Protein AF-A0A1Q5HXM6-F1 (afdb_monomer)

Sequence (87 aa):
MAHVGPGGGIDIPLTPSLAGDKVTLTAGDPTFSGNPVPSGLADMIKSKAELTVDMSDLPLGLKVDALAVTSTGLQLDLSGGPATLEQ

Radius of gyration: 17.23 Å; Cα contacts (8 Å, |Δi|>4): 134; chains: 1; bounding box: 48×26×45 Å

pLDDT: mean 73.21, std 12.84, range [34.53, 84.88]

Secondary structure (DSSP, 8-state):
-----TT--EE--EEEEEETTEEEEEE---EETTEEPPHHHHHHHHHHH-EEEE-TT-GGG-EEEEEEEETTEEEEEEE--------

Structure (mmCIF, N/CA/C/O backbone):
data_AF-A0A1Q5HXM6-F1
#
_entry.id   AF-A0A1Q5HXM6-F1
#
loop_
_atom_site.group_PDB
_atom_site.id
_atom_site.type_symbol
_atom_site.label_atom_id
_atom_site.label_alt_id
_atom_site.label_comp_id
_atom_site.label_asym_id
_atom_site.label_entity_id
_atom_site.label_seq_id
_atom_site.pdbx_PDB_ins_code
_atom_site.Cartn_x
_atom_site.Cartn_y
_atom_site.Cartn_z
_atom_site.occupancy
_atom_site.B_iso_or_equiv
_atom_site.auth_seq_id
_atom_site.auth_comp_id
_atom_site.auth_asym_id
_atom_site.auth_atom_id
_atom_site.pdbx_PDB_model_num
ATOM 1 N N . MET A 1 1 ? -4.943 -2.810 -13.129 1.00 42.91 1 MET A N 1
ATOM 2 C CA . MET A 1 1 ? -3.864 -2.654 -14.129 1.00 42.91 1 MET A CA 1
ATOM 3 C C . MET A 1 1 ? -3.962 -1.234 -14.663 1.00 42.91 1 MET A C 1
ATOM 5 O O . MET A 1 1 ? -5.013 -0.880 -15.180 1.00 42.91 1 MET A O 1
ATOM 9 N N . ALA A 1 2 ? -2.965 -0.381 -14.422 1.00 34.53 2 ALA A N 1
ATOM 10 C CA . ALA A 1 2 ? -2.982 1.000 -14.907 1.00 34.53 2 ALA A CA 1
ATOM 11 C C . ALA A 1 2 ? -2.330 1.044 -16.297 1.00 34.53 2 ALA A C 1
ATOM 13 O O . ALA A 1 2 ? -1.165 0.689 -16.432 1.00 34.53 2 ALA A O 1
ATOM 14 N N . HIS A 1 3 ? -3.082 1.431 -17.330 1.00 39.44 3 HIS A N 1
ATOM 15 C CA . HIS A 1 3 ? -2.572 1.551 -18.700 1.00 39.44 3 HIS A CA 1
ATOM 16 C C . HIS A 1 3 ? -2.220 3.011 -18.994 1.00 39.44 3 HIS A C 1
ATOM 18 O O . HIS A 1 3 ? -3.090 3.880 -18.944 1.00 39.44 3 HIS A O 1
ATOM 24 N N . VAL A 1 4 ? -0.959 3.281 -19.335 1.00 46.16 4 VAL A N 1
ATOM 25 C CA . VAL A 1 4 ? -0.494 4.612 -19.747 1.00 46.16 4 VAL A CA 1
ATOM 26 C C . VAL A 1 4 ? -0.015 4.552 -21.201 1.00 46.16 4 VAL A C 1
ATOM 28 O O . VAL A 1 4 ? 1.085 4.092 -21.479 1.00 46.16 4 VAL A O 1
ATOM 31 N N . GLY A 1 5 ? -0.839 5.059 -22.124 1.00 35.84 5 GLY A N 1
ATOM 32 C CA . GLY A 1 5 ? -0.424 5.505 -23.462 1.00 35.84 5 GLY A CA 1
ATOM 33 C C . GLY A 1 5 ? -0.393 4.468 -24.610 1.00 35.84 5 GLY A C 1
ATOM 34 O O . GLY A 1 5 ? -0.296 3.265 -24.383 1.00 35.84 5 GLY A O 1
ATOM 35 N N . PRO A 1 6 ? -0.464 4.933 -25.878 1.00 42.25 6 PRO A N 1
ATOM 36 C CA . PRO A 1 6 ? -0.785 4.119 -27.062 1.00 42.25 6 PRO A CA 1
ATOM 37 C C . PRO A 1 6 ? 0.381 3.289 -27.652 1.00 42.25 6 PRO A C 1
ATOM 39 O O . PRO A 1 6 ? 0.284 2.844 -28.791 1.00 42.25 6 PRO A O 1
ATOM 42 N N . GLY A 1 7 ? 1.485 3.082 -26.923 1.00 48.50 7 GLY A N 1
ATOM 43 C CA . GLY A 1 7 ? 2.732 2.500 -27.464 1.00 48.50 7 GLY A CA 1
ATOM 44 C C . GLY A 1 7 ? 3.229 1.205 -26.811 1.00 48.50 7 GLY A C 1
ATOM 45 O O . GLY A 1 7 ? 4.275 0.696 -27.199 1.00 48.50 7 GLY A O 1
ATOM 46 N N . GLY A 1 8 ? 2.506 0.666 -25.833 1.00 52.47 8 GLY A N 1
ATOM 47 C CA . GLY A 1 8 ? 2.919 -0.506 -25.061 1.00 52.47 8 GLY A CA 1
ATOM 48 C C . GLY A 1 8 ? 2.717 -0.240 -23.576 1.00 52.47 8 GLY A C 1
ATOM 49 O O . GLY A 1 8 ? 3.212 0.751 -23.043 1.00 52.47 8 GLY A O 1
ATOM 50 N N . GLY A 1 9 ? 1.929 -1.092 -22.925 1.00 66.38 9 GLY A N 1
ATOM 51 C CA . GLY A 1 9 ? 1.679 -0.986 -21.494 1.00 66.38 9 GLY A CA 1
ATOM 52 C C . GLY A 1 9 ? 2.953 -1.295 -20.717 1.00 66.38 9 GLY A C 1
ATOM 53 O O . GLY A 1 9 ? 3.597 -2.317 -20.959 1.00 66.38 9 GLY A O 1
ATOM 54 N N . ILE A 1 10 ? 3.327 -0.398 -19.809 1.00 70.12 10 ILE A N 1
ATOM 55 C CA . ILE A 1 10 ? 4.250 -0.732 -18.730 1.00 70.12 10 ILE A CA 1
ATOM 56 C C . ILE A 1 10 ? 3.396 -1.326 -17.613 1.00 70.12 10 ILE A C 1
ATOM 58 O O . ILE A 1 10 ? 2.526 -0.648 -17.067 1.00 70.12 10 ILE A O 1
ATOM 62 N N . ASP A 1 11 ? 3.653 -2.582 -17.280 1.00 77.06 11 ASP A N 1
ATOM 63 C CA . ASP A 1 11 ? 3.043 -3.270 -16.156 1.00 77.06 11 ASP A CA 1
ATOM 64 C C . ASP A 1 11 ? 3.875 -3.004 -14.906 1.00 77.06 11 ASP A C 1
ATOM 66 O O . ASP A 1 11 ? 5.040 -3.395 -14.815 1.00 77.06 11 ASP A O 1
ATOM 70 N N . ILE A 1 12 ? 3.268 -2.322 -13.939 1.00 79.12 12 ILE A N 1
ATOM 71 C CA . ILE A 1 12 ? 3.893 -1.989 -12.659 1.00 79.12 12 ILE A CA 1
ATOM 72 C C . ILE A 1 12 ? 3.122 -2.748 -11.577 1.00 79.12 12 ILE A C 1
ATOM 74 O O . ILE A 1 12 ? 1.958 -2.416 -11.326 1.00 79.12 12 ILE A O 1
ATOM 78 N N . PRO A 1 13 ? 3.715 -3.771 -10.940 1.00 79.00 13 PRO A N 1
ATOM 79 C CA . PRO A 1 13 ? 3.080 -4.419 -9.805 1.00 79.00 13 PRO A CA 1
ATOM 80 C C . PRO A 1 13 ? 3.034 -3.431 -8.636 1.00 79.00 13 PRO A C 1
ATOM 82 O O . PRO A 1 13 ? 4.055 -2.863 -8.257 1.00 79.00 13 PRO A O 1
ATOM 85 N N . LEU A 1 14 ? 1.846 -3.214 -8.075 1.00 80.62 14 LEU A N 1
ATOM 86 C CA . LEU A 1 14 ? 1.648 -2.372 -6.898 1.00 80.62 14 LEU A CA 1
ATOM 87 C C . LEU A 1 14 ? 1.208 -3.253 -5.737 1.00 80.62 14 LEU A C 1
ATOM 89 O O . LEU A 1 14 ? 0.212 -3.969 -5.846 1.00 80.62 14 LEU A O 1
ATOM 93 N N . THR A 1 15 ? 1.930 -3.163 -4.627 1.00 82.38 15 THR A N 1
ATOM 94 C CA . THR A 1 15 ? 1.589 -3.855 -3.387 1.00 82.38 15 THR A CA 1
ATOM 95 C C . THR A 1 15 ? 1.077 -2.830 -2.381 1.00 82.38 15 THR A C 1
ATOM 97 O O . THR A 1 15 ? 1.861 -2.017 -1.886 1.00 82.38 15 THR A O 1
ATOM 100 N N . PRO A 1 16 ? -0.230 -2.825 -2.082 1.00 81.44 16 PRO A N 1
ATOM 101 C CA . PRO A 1 16 ? -0.786 -1.984 -1.039 1.00 81.44 16 PRO A CA 1
ATOM 102 C C . PRO A 1 16 ? -0.521 -2.598 0.339 1.00 81.44 16 PRO A C 1
ATOM 104 O O . PRO A 1 16 ? -0.583 -3.812 0.526 1.00 81.44 16 PRO A O 1
ATOM 107 N N . SER A 1 17 ? -0.254 -1.742 1.314 1.00 83.00 17 SER A N 1
ATOM 108 C CA . SER A 1 17 ? -0.040 -2.111 2.709 1.00 83.00 17 SER A CA 1
ATOM 109 C C . SER A 1 17 ? -0.709 -1.092 3.623 1.00 83.00 17 SER A C 1
ATOM 111 O O . SER A 1 17 ? -0.708 0.104 3.330 1.00 83.00 17 SER A O 1
ATOM 113 N N . LEU A 1 18 ? -1.294 -1.575 4.718 1.00 82.06 18 LEU A N 1
ATOM 114 C CA . LEU A 1 18 ? -1.879 -0.751 5.770 1.00 82.06 18 LEU A CA 1
ATOM 115 C C . LEU A 1 18 ? -0.996 -0.850 7.015 1.00 82.06 18 LEU A C 1
ATOM 117 O O . LEU A 1 18 ? -0.745 -1.948 7.511 1.00 82.06 18 LEU A O 1
ATOM 121 N N . ALA A 1 19 ? -0.534 0.292 7.513 1.00 81.44 19 ALA A N 1
ATOM 122 C CA . ALA A 1 19 ? 0.245 0.400 8.737 1.00 81.44 19 ALA A CA 1
ATOM 123 C C . ALA A 1 19 ? -0.382 1.473 9.634 1.00 81.44 19 ALA A C 1
ATOM 125 O O . ALA A 1 19 ? -0.144 2.666 9.446 1.00 81.44 19 ALA A O 1
ATOM 126 N N . GLY A 1 20 ? -1.206 1.041 10.594 1.00 79.19 20 GLY A N 1
ATOM 127 C CA . GLY A 1 20 ? -2.012 1.952 11.412 1.00 79.19 20 GLY A CA 1
ATOM 128 C C . GLY A 1 20 ? -2.973 2.752 10.533 1.00 79.19 20 GLY A C 1
ATOM 129 O O . GLY A 1 20 ? -3.712 2.165 9.750 1.00 79.19 20 GLY A O 1
ATOM 130 N N . ASP A 1 21 ? -2.893 4.077 10.608 1.00 77.44 21 ASP A N 1
ATOM 131 C CA . ASP A 1 21 ? -3.715 5.011 9.828 1.00 77.44 21 ASP A CA 1
ATOM 132 C C . ASP A 1 21 ? -3.063 5.428 8.497 1.00 77.44 21 ASP A C 1
ATOM 134 O O . ASP A 1 21 ? -3.419 6.442 7.901 1.00 77.44 21 ASP A O 1
ATOM 138 N N . LYS A 1 22 ? -2.070 4.676 8.010 1.00 82.06 22 LYS A N 1
ATOM 139 C CA . LYS A 1 22 ? -1.375 4.986 6.757 1.00 82.06 22 LYS A CA 1
ATOM 140 C C . LYS A 1 22 ? -1.478 3.835 5.769 1.00 82.06 22 LYS A C 1
ATOM 142 O O . LYS A 1 22 ? -1.046 2.717 6.051 1.00 82.06 22 LYS A O 1
ATOM 147 N N . VAL A 1 23 ? -1.979 4.134 4.571 1.00 83.00 23 VAL A N 1
ATOM 148 C CA . VAL A 1 23 ? -1.921 3.214 3.430 1.00 83.00 23 VAL A CA 1
ATOM 149 C C . VAL A 1 23 ? -0.744 3.592 2.545 1.00 83.00 23 VAL A C 1
ATOM 151 O O . VAL A 1 23 ? -0.640 4.726 2.078 1.00 83.00 23 VAL A O 1
ATOM 154 N N . THR A 1 24 ? 0.134 2.626 2.299 1.00 83.62 24 THR A N 1
ATOM 155 C CA . THR A 1 24 ? 1.294 2.772 1.416 1.00 83.62 24 THR A CA 1
ATOM 156 C C . THR A 1 24 ? 1.154 1.815 0.242 1.00 83.62 24 THR A C 1
ATOM 158 O O . THR A 1 24 ? 1.006 0.609 0.438 1.00 83.62 24 THR A O 1
ATOM 161 N N . LEU A 1 25 ? 1.214 2.342 -0.979 1.00 83.06 25 LEU A N 1
ATOM 162 C CA . LEU A 1 25 ? 1.367 1.560 -2.200 1.00 83.06 25 LEU A CA 1
ATOM 163 C C . LEU A 1 25 ? 2.844 1.540 -2.568 1.00 83.06 25 LEU A C 1
ATOM 165 O O . LEU A 1 25 ? 3.416 2.572 -2.916 1.00 83.06 25 LEU A O 1
ATOM 169 N N . THR A 1 26 ? 3.443 0.356 -2.520 1.00 83.81 26 THR A N 1
ATOM 170 C CA . THR A 1 26 ? 4.823 0.140 -2.948 1.00 83.81 26 THR A CA 1
ATOM 171 C C . THR A 1 26 ? 4.838 -0.378 -4.378 1.00 83.81 26 THR A C 1
ATOM 173 O O . THR A 1 26 ? 4.167 -1.362 -4.698 1.00 83.81 26 THR A O 1
ATOM 176 N N . ALA A 1 27 ? 5.617 0.275 -5.237 1.00 81.94 27 ALA A N 1
ATOM 177 C CA . ALA A 1 27 ? 5.834 -0.174 -6.603 1.00 81.94 27 ALA A CA 1
ATOM 178 C C . ALA A 1 27 ? 6.937 -1.239 -6.657 1.00 81.94 27 ALA A C 1
ATOM 180 O O . ALA A 1 27 ? 8.062 -1.017 -6.211 1.00 81.94 27 ALA A O 1
ATOM 181 N N . GLY A 1 28 ? 6.613 -2.402 -7.215 1.00 80.25 28 GLY A N 1
ATOM 182 C CA . GLY A 1 28 ? 7.594 -3.424 -7.560 1.00 80.25 28 GLY A CA 1
ATOM 183 C C . GLY A 1 28 ? 8.271 -3.131 -8.899 1.00 80.25 28 GLY A C 1
ATOM 184 O O . GLY A 1 28 ? 8.165 -2.036 -9.455 1.00 80.25 28 GLY A O 1
ATOM 185 N N . ASP A 1 29 ? 9.011 -4.107 -9.417 1.00 82.31 29 ASP A N 1
ATOM 186 C CA . ASP A 1 29 ? 9.772 -3.936 -10.653 1.00 82.31 29 ASP A CA 1
ATOM 187 C C . ASP A 1 29 ? 8.857 -3.793 -11.878 1.00 82.31 29 ASP A C 1
ATOM 189 O O . ASP A 1 29 ? 8.087 -4.710 -12.180 1.00 82.31 29 ASP A O 1
ATOM 193 N N . PRO A 1 30 ? 8.925 -2.656 -12.597 1.00 82.38 30 PRO A N 1
ATOM 194 C CA . PRO A 1 30 ? 8.128 -2.455 -13.787 1.00 82.38 30 PRO A CA 1
ATOM 195 C C . PRO A 1 30 ? 8.636 -3.333 -14.927 1.00 82.38 30 PRO A C 1
ATOM 197 O O . PRO A 1 30 ? 9.842 -3.496 -15.144 1.00 82.38 30 PRO A O 1
ATOM 200 N N . THR A 1 31 ? 7.692 -3.854 -15.698 1.00 81.69 31 THR A N 1
ATOM 201 C CA . THR A 1 31 ? 7.963 -4.632 -16.901 1.00 81.69 31 THR A CA 1
ATOM 202 C C . THR A 1 31 ? 7.300 -3.979 -18.103 1.00 81.69 31 THR A C 1
ATOM 204 O O . THR A 1 31 ? 6.246 -3.362 -17.998 1.00 81.69 31 THR A O 1
ATOM 207 N N . PHE A 1 32 ? 7.932 -4.088 -19.262 1.00 79.81 32 PHE A N 1
ATOM 208 C CA . PHE A 1 32 ? 7.383 -3.653 -20.534 1.00 79.81 32 PHE A CA 1
ATOM 209 C C . PHE A 1 32 ? 7.217 -4.879 -21.422 1.00 79.81 32 PHE A C 1
ATOM 211 O O . PHE A 1 32 ? 8.202 -5.518 -21.799 1.00 79.81 32 PHE A O 1
ATOM 218 N N . SER A 1 33 ? 5.968 -5.240 -21.728 1.00 78.12 33 SER A N 1
ATOM 219 C CA . SER A 1 33 ? 5.655 -6.443 -22.512 1.00 78.12 33 SER A CA 1
ATOM 220 C C . SER A 1 33 ? 6.333 -7.712 -21.947 1.00 78.12 33 SER A C 1
ATOM 222 O O . SER A 1 33 ? 6.914 -8.511 -22.679 1.00 78.12 33 SER A O 1
ATOM 224 N N . GLY A 1 34 ? 6.340 -7.855 -20.615 1.00 74.81 34 GLY A N 1
ATOM 225 C CA . GLY A 1 34 ? 6.964 -8.980 -19.905 1.00 74.81 34 GLY A CA 1
ATOM 226 C C . GLY A 1 34 ? 8.490 -8.913 -19.746 1.00 74.81 34 GLY A C 1
ATOM 227 O O . GLY A 1 34 ? 9.064 -9.798 -19.119 1.00 74.81 34 GLY A O 1
ATOM 228 N N . ASN A 1 35 ? 9.157 -7.877 -20.266 1.00 78.75 35 ASN A N 1
ATOM 229 C CA . ASN A 1 35 ? 10.601 -7.686 -20.108 1.00 78.75 35 ASN A CA 1
ATOM 230 C C . ASN A 1 35 ? 10.896 -6.665 -19.001 1.00 78.75 35 ASN A C 1
ATOM 232 O O . ASN A 1 35 ? 10.210 -5.644 -18.935 1.00 78.75 35 ASN A O 1
ATOM 236 N N . PRO A 1 36 ? 11.910 -6.884 -18.147 1.00 81.31 36 PRO A N 1
ATOM 237 C CA . PRO A 1 36 ? 12.279 -5.915 -17.123 1.00 81.31 36 PRO A CA 1
ATOM 238 C C . PRO A 1 36 ? 12.714 -4.594 -17.762 1.00 81.31 36 PRO A C 1
ATOM 240 O O . PRO A 1 36 ? 13.477 -4.563 -18.731 1.00 81.31 36 PRO A O 1
ATOM 243 N N . VAL A 1 37 ? 12.215 -3.494 -17.210 1.00 84.69 37 VAL A N 1
ATOM 244 C CA . VAL A 1 37 ? 12.588 -2.145 -17.638 1.00 84.69 37 VAL A CA 1
ATOM 245 C C . VAL A 1 37 ? 14.007 -1.823 -17.132 1.00 84.69 37 VAL A C 1
ATOM 247 O O . VAL A 1 37 ? 14.376 -2.268 -16.043 1.00 84.69 37 VAL A O 1
ATOM 250 N N . PRO A 1 38 ? 14.825 -1.045 -17.872 1.00 84.88 38 PRO A N 1
ATOM 251 C CA . PRO A 1 38 ? 16.145 -0.626 -17.404 1.00 84.88 38 PRO A CA 1
ATOM 252 C C . PRO A 1 38 ? 16.084 0.051 -16.031 1.00 84.88 38 PRO A C 1
ATOM 254 O O . PRO A 1 38 ? 15.205 0.878 -15.796 1.00 84.88 38 PRO A O 1
ATOM 257 N N . SER A 1 39 ? 17.046 -0.250 -15.154 1.00 81.62 39 SER A N 1
ATOM 258 C CA . SER A 1 39 ? 17.044 0.169 -13.742 1.00 81.62 39 SER A CA 1
ATOM 259 C C . SER A 1 39 ? 16.804 1.667 -13.541 1.00 81.62 39 SER A C 1
ATOM 261 O O . SER A 1 39 ? 15.940 2.041 -12.761 1.00 81.62 39 SER A O 1
ATOM 263 N N . GLY A 1 40 ? 17.475 2.532 -14.308 1.00 82.69 40 GLY A N 1
ATOM 264 C CA . GLY A 1 40 ? 17.283 3.983 -14.195 1.00 82.69 40 GLY A CA 1
ATOM 265 C C . GLY A 1 40 ? 15.858 4.451 -14.517 1.00 82.69 40 GLY A C 1
ATOM 266 O O . GLY A 1 40 ? 15.351 5.372 -13.884 1.00 82.69 40 GLY A O 1
ATOM 267 N N . LEU A 1 41 ? 15.185 3.799 -15.470 1.00 82.25 41 LEU A N 1
ATOM 268 C CA . LEU A 1 41 ? 13.783 4.080 -15.781 1.00 82.25 41 LEU A CA 1
ATOM 269 C C . LEU A 1 41 ? 12.852 3.418 -14.755 1.00 82.25 41 LEU A C 1
ATOM 271 O O . LEU A 1 41 ? 11.850 4.017 -14.374 1.00 82.25 41 LEU A O 1
ATOM 275 N N . ALA A 1 42 ? 13.202 2.227 -14.269 1.00 82.81 42 ALA A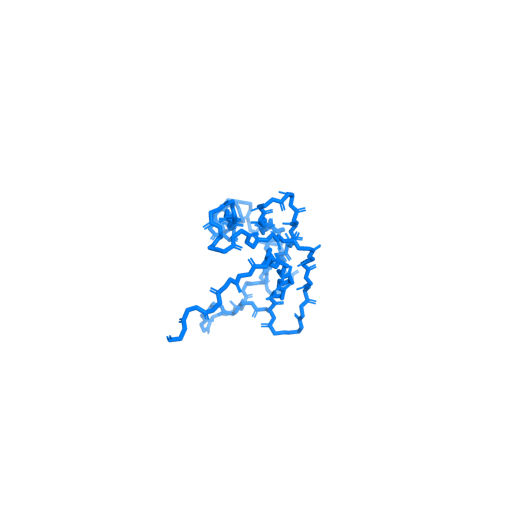 N 1
ATOM 276 C CA . ALA A 1 42 ? 12.464 1.538 -13.222 1.00 82.81 42 ALA A CA 1
ATOM 277 C C . ALA A 1 42 ? 12.411 2.355 -11.923 1.00 82.81 42 ALA A C 1
ATOM 279 O O . ALA A 1 42 ? 11.322 2.544 -11.393 1.00 82.81 42 ALA A O 1
ATOM 280 N N . ASP A 1 43 ? 13.534 2.902 -11.456 1.00 84.56 43 ASP A N 1
ATOM 281 C CA . ASP A 1 43 ? 13.588 3.798 -10.291 1.00 84.56 43 ASP A CA 1
ATOM 282 C C . ASP A 1 43 ? 12.710 5.038 -10.483 1.00 84.56 43 ASP A C 1
ATOM 284 O O . ASP A 1 43 ? 11.926 5.410 -9.608 1.00 84.56 43 ASP A O 1
ATOM 288 N N . MET A 1 44 ? 12.778 5.651 -11.667 1.00 82.19 44 MET A N 1
ATOM 289 C CA . MET A 1 44 ? 11.988 6.841 -11.974 1.00 82.19 44 MET A CA 1
ATOM 290 C C . MET A 1 44 ? 10.480 6.549 -11.996 1.00 82.19 44 MET A C 1
ATOM 292 O O . MET A 1 44 ? 9.676 7.387 -11.591 1.00 82.19 44 MET A O 1
ATOM 296 N N . ILE A 1 45 ? 10.092 5.362 -12.469 1.00 81.56 45 ILE A N 1
ATOM 297 C CA . ILE A 1 45 ? 8.706 4.890 -12.459 1.00 81.56 45 ILE A CA 1
ATOM 298 C C . ILE A 1 45 ? 8.264 4.575 -11.029 1.00 81.56 45 ILE A C 1
ATOM 300 O O . ILE A 1 45 ? 7.199 5.037 -10.626 1.00 81.56 45 ILE A O 1
ATOM 304 N N . LYS A 1 46 ? 9.078 3.846 -10.256 1.00 81.88 46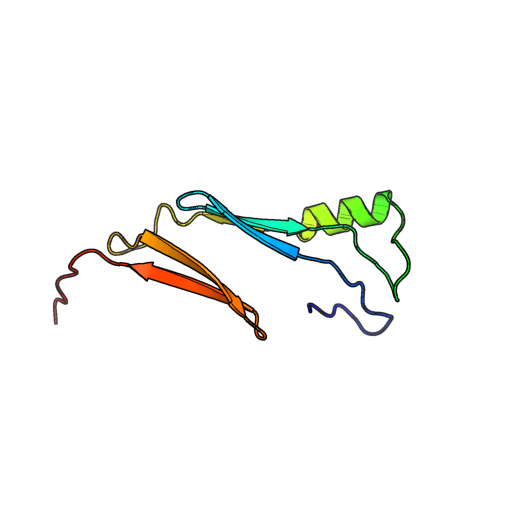 LYS A N 1
ATOM 305 C CA . LYS A 1 46 ? 8.790 3.492 -8.858 1.00 81.88 46 LYS A CA 1
ATOM 306 C C . LYS A 1 46 ? 8.545 4.744 -8.021 1.00 81.88 46 LYS A C 1
ATOM 308 O O . LYS A 1 46 ? 7.468 4.872 -7.455 1.00 81.88 46 LYS A O 1
ATOM 313 N N . SER A 1 47 ? 9.441 5.728 -8.098 1.00 80.62 47 SER A N 1
ATOM 314 C CA . SER A 1 47 ? 9.312 6.993 -7.363 1.00 80.62 47 SER A CA 1
ATOM 315 C C . SER A 1 47 ? 8.032 7.779 -7.691 1.00 80.62 47 SER A C 1
ATOM 317 O O . SER A 1 47 ? 7.549 8.537 -6.854 1.00 80.62 47 SER A O 1
ATOM 319 N N . LYS A 1 48 ? 7.465 7.615 -8.895 1.00 78.69 48 LYS A N 1
ATOM 320 C CA . LYS A 1 48 ? 6.188 8.243 -9.280 1.00 78.69 48 LYS A CA 1
ATOM 321 C C . LYS A 1 48 ? 4.958 7.394 -8.968 1.00 78.69 48 LYS A C 1
ATOM 323 O O . LYS A 1 48 ? 3.856 7.934 -8.927 1.00 78.69 48 LYS A O 1
ATOM 328 N N . ALA A 1 49 ? 5.133 6.085 -8.839 1.00 75.81 49 ALA A N 1
ATOM 329 C CA . ALA A 1 49 ? 4.064 5.127 -8.592 1.00 75.81 49 ALA A CA 1
ATOM 330 C C . ALA A 1 49 ? 3.856 4.854 -7.094 1.00 75.81 49 ALA A C 1
ATOM 332 O O . ALA A 1 49 ? 2.779 4.408 -6.702 1.00 75.81 49 ALA A O 1
ATOM 333 N N . GLU A 1 50 ? 4.863 5.132 -6.263 1.00 79.62 50 GLU A N 1
ATOM 334 C CA . GLU A 1 50 ? 4.740 5.122 -4.812 1.00 79.62 50 GLU A CA 1
ATOM 335 C C . GLU A 1 50 ? 3.730 6.178 -4.355 1.00 79.62 50 GLU A C 1
ATOM 337 O O . GLU A 1 50 ? 3.865 7.372 -4.626 1.00 79.62 50 GLU A O 1
ATOM 342 N N . LEU A 1 51 ? 2.701 5.723 -3.642 1.00 80.25 51 LEU A N 1
ATOM 343 C CA . LEU A 1 51 ? 1.666 6.585 -3.090 1.00 80.25 51 LEU A CA 1
ATOM 344 C C . LEU A 1 51 ? 1.519 6.283 -1.608 1.00 80.25 51 LEU A C 1
ATOM 346 O O . LEU A 1 51 ? 1.307 5.141 -1.211 1.00 80.25 51 LEU A O 1
ATOM 350 N N . THR A 1 52 ? 1.600 7.326 -0.793 1.00 81.38 52 THR A N 1
ATOM 351 C CA . THR A 1 52 ? 1.291 7.249 0.631 1.00 81.38 52 THR A CA 1
ATOM 352 C C . THR A 1 52 ? 0.077 8.113 0.909 1.00 81.38 52 THR A C 1
ATOM 354 O O . THR A 1 52 ? 0.081 9.303 0.601 1.00 81.38 52 THR A O 1
ATOM 357 N N . VAL A 1 53 ? -0.947 7.512 1.503 1.00 80.75 53 VAL A N 1
ATOM 358 C CA . VAL A 1 53 ? -2.154 8.204 1.946 1.00 80.75 53 VAL A CA 1
ATOM 359 C C . VAL A 1 53 ? -2.194 8.141 3.464 1.00 80.75 53 VAL A C 1
ATOM 361 O O . VAL A 1 53 ? -2.215 7.055 4.045 1.00 80.75 53 VAL A O 1
ATOM 364 N N . ASP A 1 54 ? -2.162 9.314 4.090 1.00 79.38 54 ASP A N 1
ATOM 365 C CA . ASP A 1 54 ? -2.316 9.464 5.532 1.00 79.38 54 ASP A CA 1
ATOM 366 C C . ASP A 1 54 ? -3.796 9.652 5.869 1.00 79.38 54 ASP A C 1
ATOM 368 O O . ASP A 1 54 ? -4.476 10.475 5.256 1.00 79.38 54 ASP A O 1
ATOM 372 N N . MET A 1 55 ? -4.294 8.851 6.803 1.00 75.38 55 MET A N 1
ATOM 373 C CA . MET A 1 55 ? -5.698 8.807 7.210 1.00 75.38 55 MET A CA 1
ATOM 374 C C . MET A 1 55 ? -5.865 9.157 8.689 1.00 75.38 55 MET A C 1
ATOM 376 O O . MET A 1 55 ? -6.922 8.923 9.266 1.00 75.38 55 MET A O 1
ATOM 380 N N . SER A 1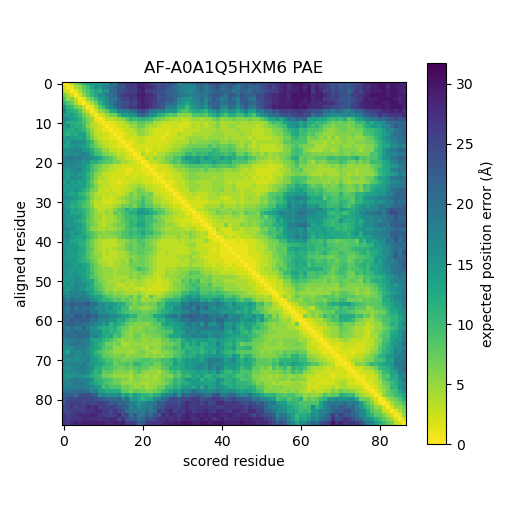 56 ? -4.841 9.759 9.299 1.00 72.94 56 SER A N 1
ATOM 381 C CA . SER A 1 56 ? -4.865 10.151 10.712 1.00 72.94 56 SER A CA 1
ATOM 382 C C . SER A 1 56 ? -5.888 11.260 10.997 1.00 72.94 56 SER A C 1
ATOM 384 O O . SER A 1 56 ? -6.319 11.419 12.135 1.00 72.94 56 SER A O 1
ATOM 386 N N . ASP A 1 57 ? -6.280 12.019 9.967 1.00 70.69 57 ASP A N 1
ATOM 387 C CA . ASP A 1 57 ? -7.194 13.169 10.055 1.00 70.69 57 ASP A CA 1
ATOM 388 C C . ASP A 1 57 ? -8.578 12.869 9.447 1.00 70.69 57 ASP A C 1
ATOM 390 O O . ASP A 1 57 ? -9.271 13.753 8.940 1.00 70.69 57 ASP A O 1
ATOM 394 N N . LEU A 1 58 ? -8.993 11.596 9.431 1.00 71.88 58 LEU A N 1
ATOM 395 C CA . LEU A 1 58 ? -10.319 11.261 8.925 1.00 71.88 58 LEU A CA 1
ATOM 396 C C . LEU A 1 58 ? -11.417 11.886 9.814 1.00 71.88 58 LEU A C 1
ATOM 398 O O . LEU A 1 58 ? -11.363 11.798 11.047 1.00 71.88 58 LEU A O 1
ATOM 402 N N . PRO A 1 59 ? -12.452 12.500 9.206 1.00 68.19 59 PRO A N 1
ATOM 403 C CA . PRO A 1 59 ? -13.526 13.145 9.949 1.00 68.19 59 PRO A CA 1
ATOM 404 C C . PRO A 1 59 ? -14.309 12.126 10.785 1.00 68.19 59 PRO A C 1
ATOM 406 O O . PRO A 1 59 ? -14.274 10.927 10.527 1.00 68.19 59 PRO A O 1
ATOM 409 N N . LEU A 1 60 ? -15.058 12.606 11.782 1.00 70.50 60 LEU A N 1
ATOM 410 C CA . LEU A 1 60 ? -15.936 11.777 12.628 1.00 70.50 60 LEU A CA 1
ATOM 411 C C . LEU A 1 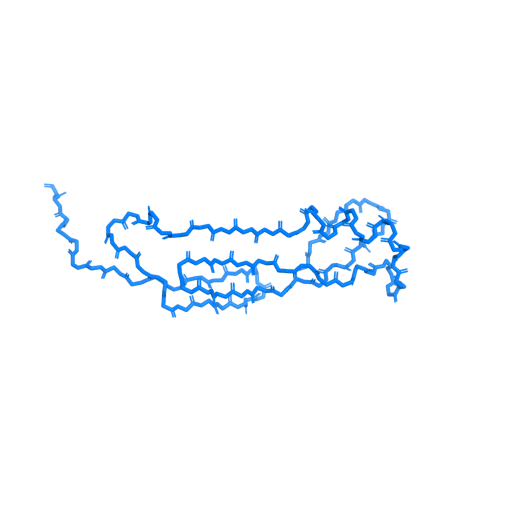60 ? -15.208 10.670 13.422 1.00 70.50 60 LEU A C 1
ATOM 413 O O . LEU A 1 60 ? -15.832 9.699 13.849 1.00 70.50 60 LEU A O 1
ATOM 417 N N . GLY A 1 61 ? -13.893 10.811 13.634 1.00 67.31 61 GLY A N 1
ATOM 418 C CA . GLY A 1 61 ? -13.091 9.817 14.351 1.00 67.31 61 GLY A CA 1
ATOM 419 C C . GLY A 1 61 ? -13.069 8.456 13.654 1.00 67.31 61 GLY A C 1
ATOM 420 O O . GLY A 1 61 ? -12.974 7.433 14.333 1.00 67.31 61 GLY A O 1
ATOM 421 N N . LEU A 1 62 ? -13.222 8.451 12.325 1.00 72.88 62 LEU A N 1
ATOM 422 C CA . LEU A 1 62 ? -13.149 7.249 11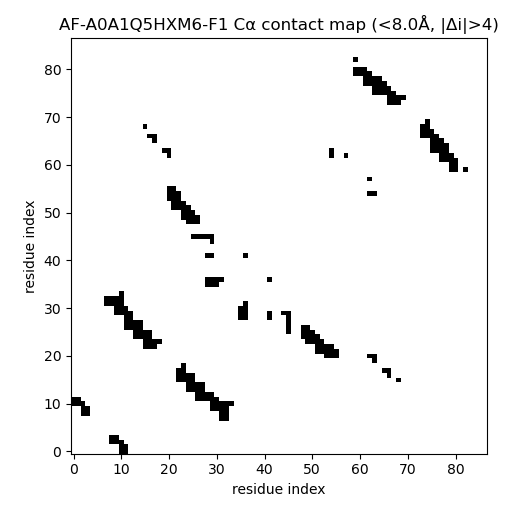.5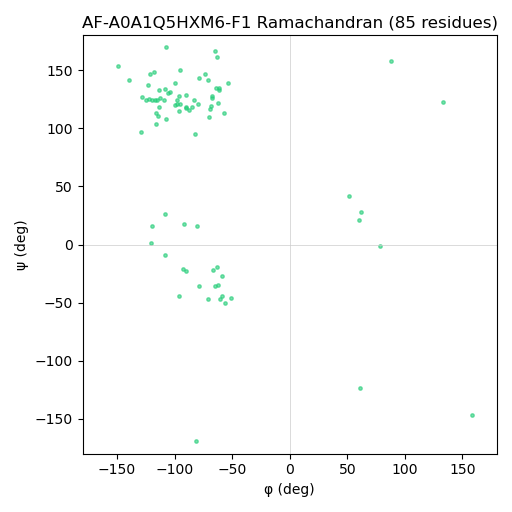04 1.00 72.88 62 LEU A CA 1
ATOM 423 C C . LEU A 1 62 ? -11.760 6.618 11.629 1.00 72.88 62 LEU A C 1
ATOM 425 O O . LEU A 1 62 ? -10.745 7.302 11.522 1.00 72.88 62 LEU A O 1
ATOM 429 N N . LYS A 1 63 ? -11.733 5.304 11.834 1.00 76.00 63 LYS A N 1
ATOM 430 C CA . LYS A 1 63 ? -10.523 4.486 11.895 1.00 76.00 63 LYS A CA 1
ATOM 431 C C . LYS A 1 63 ? -10.536 3.454 10.788 1.00 76.00 63 LYS A C 1
ATOM 433 O O . LYS A 1 63 ? -11.596 2.968 10.397 1.00 76.00 63 LYS A O 1
ATOM 438 N N . VAL A 1 64 ? -9.350 3.115 10.300 1.00 76.50 64 VAL A N 1
ATOM 439 C CA . VAL A 1 64 ? -9.196 2.065 9.297 1.00 76.50 64 VAL A CA 1
ATOM 440 C C . VAL A 1 64 ? -9.240 0.698 9.973 1.00 76.50 64 VAL A C 1
ATOM 442 O O . VAL A 1 64 ? -8.401 0.402 10.821 1.00 76.50 64 VAL A O 1
ATOM 445 N N . ASP A 1 65 ? -10.190 -0.142 9.569 1.00 76.88 65 ASP A N 1
ATOM 446 C CA . ASP A 1 65 ? -10.302 -1.525 10.045 1.00 76.88 65 ASP A CA 1
ATOM 447 C C . ASP A 1 65 ? -9.636 -2.508 9.083 1.00 76.88 65 ASP A C 1
ATOM 449 O O . ASP A 1 65 ? -8.909 -3.409 9.505 1.00 76.88 65 ASP A O 1
ATOM 453 N N . ALA A 1 66 ? -9.870 -2.342 7.777 1.00 77.94 66 ALA A N 1
ATOM 454 C CA . ALA A 1 66 ? -9.340 -3.255 6.774 1.00 77.94 66 ALA A CA 1
ATOM 455 C C . ALA A 1 66 ? -9.058 -2.574 5.433 1.00 77.94 66 ALA A C 1
ATOM 457 O O . ALA A 1 66 ? -9.686 -1.589 5.046 1.00 77.94 66 ALA A O 1
ATOM 458 N N . LEU A 1 67 ? -8.107 -3.157 4.703 1.00 81.38 67 LEU A N 1
ATOM 459 C CA . LEU A 1 67 ? -7.752 -2.800 3.336 1.00 81.38 67 LEU A CA 1
ATOM 460 C C . LEU A 1 67 ? -7.847 -4.055 2.465 1.00 81.38 67 LEU A C 1
ATOM 462 O O . LEU A 1 67 ? -7.188 -5.056 2.746 1.00 81.38 67 LEU A O 1
ATOM 466 N N . ALA A 1 68 ? -8.635 -3.992 1.393 1.00 79.94 68 ALA A N 1
ATOM 467 C CA . ALA A 1 68 ? -8.819 -5.083 0.446 1.00 79.94 68 ALA A CA 1
ATOM 468 C C . ALA A 1 68 ? -8.472 -4.649 -0.983 1.00 79.94 68 ALA A C 1
ATOM 470 O O . ALA A 1 68 ? -8.850 -3.572 -1.446 1.00 79.94 68 ALA A O 1
ATOM 471 N N . VAL A 1 69 ? -7.773 -5.522 -1.710 1.00 77.06 69 VAL A N 1
ATOM 472 C CA . VAL A 1 69 ? -7.529 -5.354 -3.147 1.00 77.06 69 VAL A CA 1
ATOM 473 C C . VAL A 1 69 ? -8.656 -6.036 -3.905 1.00 77.06 69 VAL A C 1
ATOM 475 O O . VAL A 1 69 ? -8.844 -7.246 -3.788 1.00 77.06 69 VAL A O 1
ATOM 478 N N . THR A 1 70 ? -9.409 -5.267 -4.681 1.00 76.38 70 THR A N 1
ATOM 479 C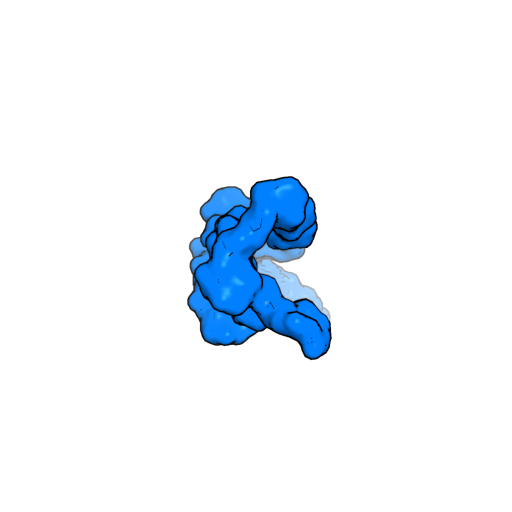 CA . THR A 1 70 ? -10.514 -5.760 -5.505 1.00 76.38 70 THR A CA 1
ATOM 480 C C . THR A 1 70 ? -10.129 -5.746 -6.984 1.00 76.38 70 THR A C 1
ATOM 482 O O . THR A 1 70 ? -9.108 -5.184 -7.387 1.00 76.38 70 THR A O 1
ATOM 485 N N . SER A 1 71 ? -10.956 -6.360 -7.833 1.00 70.62 71 SER A N 1
ATOM 486 C CA . SER A 1 71 ? -10.746 -6.370 -9.289 1.00 70.62 71 SER A CA 1
ATOM 487 C C . SER A 1 71 ? -10.810 -4.975 -9.923 1.00 70.62 71 SER A C 1
ATOM 489 O O . SER A 1 71 ? -10.292 -4.782 -11.023 1.00 70.62 71 SER A O 1
ATOM 491 N N . THR A 1 72 ? -11.420 -4.005 -9.238 1.00 73.62 72 THR A N 1
ATOM 492 C CA . THR A 1 72 ? -11.609 -2.632 -9.722 1.00 73.62 72 THR A CA 1
ATOM 493 C C . THR A 1 72 ? -10.738 -1.603 -9.005 1.00 73.62 72 THR A C 1
ATOM 495 O O . THR A 1 72 ? -10.689 -0.459 -9.450 1.00 73.62 72 THR A O 1
ATOM 498 N N . GLY A 1 73 ? -10.043 -1.964 -7.921 1.00 73.81 73 GLY A N 1
ATOM 499 C CA . GLY A 1 73 ? -9.192 -1.026 -7.191 1.00 73.81 73 GLY A CA 1
ATOM 500 C C . GLY A 1 73 ? -8.910 -1.439 -5.752 1.00 73.81 73 GLY A C 1
ATOM 501 O O . GLY A 1 73 ? -8.781 -2.619 -5.438 1.00 73.81 73 GLY A O 1
ATOM 502 N N . LEU A 1 74 ? -8.786 -0.442 -4.879 1.00 78.31 74 LEU A N 1
ATOM 503 C CA . LEU A 1 74 ? -8.621 -0.631 -3.441 1.00 78.31 74 LEU A CA 1
ATOM 504 C C . LEU A 1 74 ? -9.943 -0.316 -2.746 1.00 78.31 74 LEU A C 1
ATOM 506 O O . LEU A 1 74 ? -10.548 0.721 -3.015 1.00 78.31 74 LEU A O 1
ATOM 510 N N . GLN A 1 75 ? -10.375 -1.207 -1.862 1.00 79.38 75 GLN A N 1
ATOM 511 C CA . GLN A 1 75 ? -11.484 -0.979 -0.947 1.00 79.38 75 GLN A CA 1
ATOM 512 C C . GLN A 1 75 ? -10.928 -0.810 0.462 1.00 79.38 75 GLN A C 1
ATOM 514 O O . GLN A 1 75 ? -10.066 -1.578 0.892 1.00 79.38 75 GLN A O 1
ATOM 519 N N . LEU A 1 76 ? -11.424 0.205 1.158 1.00 78.50 76 LEU A N 1
ATOM 520 C CA . LEU A 1 76 ? -11.051 0.514 2.526 1.00 78.50 76 LEU A CA 1
ATOM 521 C C . LEU A 1 76 ? -12.300 0.443 3.400 1.00 78.50 76 LEU A C 1
ATOM 523 O O . LEU A 1 76 ? -13.283 1.130 3.119 1.00 78.50 76 LEU A O 1
ATOM 527 N N . ASP A 1 77 ? -12.246 -0.372 4.444 1.00 80.25 77 ASP A N 1
ATOM 528 C CA . ASP A 1 77 ? -13.300 -0.469 5.442 1.00 80.25 77 ASP A CA 1
ATOM 529 C C . ASP A 1 77 ? -12.946 0.441 6.620 1.00 80.25 77 ASP A C 1
ATOM 531 O O . ASP A 1 77 ? -11.885 0.311 7.239 1.00 80.25 77 ASP A O 1
ATOM 535 N N . LEU A 1 78 ? -13.838 1.395 6.887 1.00 81.69 78 LEU A N 1
ATOM 536 C CA . LEU A 1 78 ? -13.696 2.393 7.941 1.00 81.69 78 LEU A CA 1
ATOM 537 C C . LEU A 1 78 ? -14.768 2.171 9.005 1.00 81.69 78 LEU A C 1
ATOM 539 O O . LEU A 1 78 ? -15.950 2.054 8.674 1.00 81.69 78 LEU A O 1
ATOM 543 N N . SER A 1 79 ? -14.380 2.185 10.277 1.00 74.75 79 SER A N 1
ATOM 544 C CA . SER A 1 79 ? -15.319 2.234 11.397 1.00 74.75 79 SER A CA 1
ATOM 545 C C . SER A 1 79 ? -15.322 3.619 12.030 1.00 74.75 79 SER A C 1
ATOM 547 O O . SER A 1 79 ? -14.283 4.208 12.320 1.00 74.75 79 SER A O 1
ATOM 549 N N . GLY A 1 80 ? -16.517 4.177 12.213 1.00 70.44 80 GLY A N 1
ATOM 550 C CA . GLY A 1 80 ? -16.711 5.449 12.902 1.00 70.44 80 GLY A CA 1
ATOM 551 C C . GLY A 1 80 ? -17.054 5.244 14.367 1.00 70.44 80 GLY A C 1
ATOM 552 O O . GLY A 1 80 ? -17.716 4.271 14.734 1.00 70.44 80 GLY A O 1
ATOM 553 N N . GLY A 1 81 ? -16.657 6.203 15.203 1.00 65.31 81 GLY A N 1
ATOM 554 C CA . GLY A 1 81 ? -17.298 6.382 16.503 1.00 65.31 81 GLY A CA 1
ATOM 555 C C . GLY A 1 81 ? -18.770 6.800 16.340 1.00 65.31 81 GLY A C 1
ATOM 556 O O . GLY A 1 81 ? -19.183 7.182 15.243 1.00 65.31 81 GLY A O 1
ATOM 557 N N . PRO A 1 82 ? -19.590 6.742 17.406 1.00 59.34 82 PRO A N 1
ATOM 558 C CA . PRO A 1 82 ? -20.966 7.227 17.352 1.00 59.34 82 PRO A CA 1
ATOM 559 C C . PRO A 1 82 ? -20.981 8.702 16.929 1.00 59.34 82 PRO A C 1
ATOM 561 O O . PRO A 1 82 ? -20.504 9.570 17.657 1.00 59.34 82 PRO A O 1
ATOM 564 N N . ALA A 1 83 ? -21.517 8.972 15.740 1.00 56.75 83 ALA A N 1
ATOM 565 C CA . ALA A 1 83 ? -21.704 10.316 15.218 1.00 56.75 83 ALA A CA 1
ATOM 566 C C . ALA A 1 83 ? -23.163 10.733 15.436 1.00 56.75 83 ALA A C 1
ATOM 568 O O . ALA A 1 83 ? -24.083 10.081 14.939 1.00 56.75 83 ALA A O 1
ATOM 569 N N . THR A 1 84 ? -23.379 11.811 16.188 1.00 51.94 84 THR A N 1
ATOM 570 C CA . THR A 1 84 ? -24.694 12.451 16.273 1.00 51.94 84 THR A CA 1
ATOM 571 C C . THR A 1 84 ? -24.988 13.107 14.929 1.00 51.94 84 THR A C 1
ATOM 573 O O . THR A 1 84 ? -24.258 13.997 14.495 1.00 51.94 84 THR A O 1
ATOM 576 N N . LEU A 1 85 ? -26.034 12.638 14.250 1.00 44.91 85 LEU A N 1
ATOM 577 C CA . LEU A 1 85 ? -26.537 13.267 13.037 1.00 44.91 85 LEU A CA 1
ATOM 578 C C . LEU A 1 85 ? -27.448 14.424 13.460 1.00 44.91 85 LEU A C 1
ATOM 580 O O . LEU A 1 85 ? -28.616 14.210 13.778 1.00 44.91 85 LEU A O 1
ATOM 584 N N . GLU A 1 86 ? -26.901 15.635 13.518 1.00 52.16 86 GLU A N 1
ATOM 585 C CA . GLU A 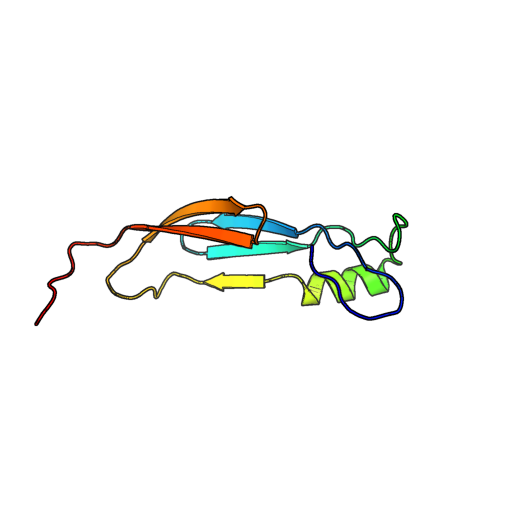1 86 ? -27.713 16.841 13.688 1.00 52.16 86 GLU A CA 1
ATOM 586 C C . GLU A 1 86 ? -28.496 17.043 12.373 1.00 52.16 86 GLU A C 1
ATOM 588 O O . GLU A 1 86 ? -27.892 17.295 11.326 1.00 52.16 86 GLU A O 1
ATOM 593 N N . GLN A 1 87 ? -29.817 16.827 12.407 1.00 42.06 87 GLN A N 1
ATOM 594 C CA . GLN A 1 87 ? -30.744 17.113 11.300 1.00 42.06 87 GLN A CA 1
ATOM 595 C C . GLN A 1 87 ? -31.299 18.532 11.392 1.00 42.06 87 GLN A C 1
ATOM 597 O O . GLN A 1 87 ? -31.596 18.969 12.527 1.00 42.06 87 GLN A O 1
#

Foldseek 3Di:
DDADDDPFGWDWDWDWDDDWQKIWTFTDFIDTVNHTDPPVVRVVVRVVRIDMDGRPPPPQQKTWDDWDQDPVGIDTDIDHDDDDDDD

Mean predicted aligned error: 10.94 Å

Solvent-accessible surface area (backbone atoms only — not comparable to full-atom values): 5447 Å² total; per-residue (Å²): 135,74,80,65,71,100,84,61,51,50,50,62,50,68,50,76,45,77,58,80,49,30,41,38,32,44,45,49,80,34,21,46,85,87,38,78,46,60,64,76,59,30,54,57,49,29,71,69,57,44,45,76,48,80,42,82,81,42,70,73,65,36,40,7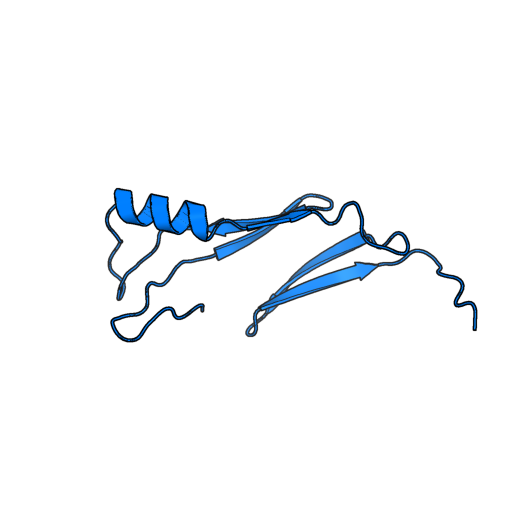2,76,47,80,46,83,52,100,89,47,80,46,74,45,70,49,62,52,96,72,85,80,88,126

Nearest PDB structures (foldseek):
  6eg5-assembly1_E  TM=4.759E-01  e=6.937E+00  Rattus norvegicus
  8rey-assembly1_M  TM=3.331E-01  e=5.572E+00  Cuniculiplasma divulgatum